Protein AF-A0AAW1BJM2-F1 (afdb_monomer_lite)

Secondary structure (DSSP, 8-state):
-----PPPTTS-EEEEPTT-GGG--TTS--EEEEEETTB-----TTEEEETTEEEESS--GGG-S-EEEEEEEEETTEEEEEEEEE--------------

Sequence (100 aa):
MKYFEKAELSKSKEISCPDIQDFLIPYREPEILWYKECQVTTWRPSILFKKDTLVIREVTEDDIGNYTCELNGHTLYGWFYGRNKVNGLGVPQIEARIPF

Foldseek 3Di:
DDDDPADDAFAKDKFFFPPCPVVDDVPDQWDKDKDFPNHRDDDDPCWDDDRRIIMNRGDDPVQDGKMKIWTWDADPVGTDIDIGITNGRDHDDPPVPDDD

pLDDT: mean 71.21, std 18.39, range [24.98, 90.69]

Radius of gyration: 15.98 Å; chains: 1; bounding box: 30×24×60 Å

Organism: Crotalus adamanteus (NCBI:txid8729)

InterPro domains:
  IPR007110 Immunoglobulin-like domain [PS50835] (1-72)
  IPR013783 Immunoglobulin-like fold [G3DSA:2.60.40.10] (1-78)
  IPR015621 Interleukin-1 receptor family [PTHR11890] (8-72)
  IPR036179 Immunoglobulin-like domain superfamily [SSF48726] (12-71)

Structure (mmCIF, N/CA/C/O backbone):
data_AF-A0AAW1BJM2-F1
#
_entry.id   AF-A0AAW1BJM2-F1
#
loop_
_atom_site.group_PDB
_atom_site.id
_atom_site.type_symbol
_atom_site.label_atom_id
_atom_site.label_alt_id
_atom_site.label_comp_id
_atom_site.label_asym_id
_atom_site.label_entity_id
_atom_site.label_seq_id
_atom_site.pdbx_PDB_ins_code
_atom_site.Cartn_x
_atom_site.Cartn_y
_atom_site.Cartn_z
_atom_site.occupancy
_atom_site.B_iso_or_equiv
_atom_site.auth_seq_id
_atom_site.auth_comp_id
_atom_site.auth_asym_id
_atom_site.auth_atom_id
_atom_site.pdbx_PDB_model_num
ATOM 1 N N . MET A 1 1 ? 17.380 7.758 15.356 1.00 36.28 1 MET A N 1
ATOM 2 C CA . MET A 1 1 ? 15.990 8.068 15.751 1.00 36.28 1 MET A CA 1
ATOM 3 C C . MET A 1 1 ? 15.124 7.943 14.505 1.00 36.28 1 MET A C 1
ATOM 5 O O . MET A 1 1 ? 15.218 8.801 13.641 1.00 36.28 1 MET A O 1
ATOM 9 N N . LYS A 1 2 ? 14.395 6.832 14.332 1.00 38.66 2 LYS A N 1
ATOM 10 C CA . LYS A 1 2 ? 13.459 6.674 13.206 1.00 38.66 2 LYS A CA 1
ATOM 11 C C . LYS A 1 2 ? 12.121 7.265 13.646 1.00 38.66 2 LYS A C 1
ATOM 13 O O . LYS A 1 2 ? 11.490 6.722 14.548 1.00 38.66 2 LYS A O 1
ATOM 18 N N . TYR A 1 3 ? 11.757 8.410 13.077 1.00 38.84 3 TYR A N 1
ATOM 19 C CA . TYR A 1 3 ? 10.443 9.014 13.269 1.00 38.84 3 TYR A CA 1
ATOM 20 C C . TYR A 1 3 ? 9.399 8.068 12.667 1.00 38.84 3 TYR A C 1
ATOM 22 O O . TYR A 1 3 ? 9.335 7.906 11.453 1.00 38.84 3 TYR A O 1
ATOM 30 N N . PHE A 1 4 ? 8.623 7.398 13.516 1.00 41.25 4 PHE A N 1
ATOM 31 C CA . PHE A 1 4 ? 7.417 6.713 13.070 1.00 41.25 4 PHE A CA 1
ATOM 32 C C . PHE A 1 4 ? 6.357 7.781 12.821 1.00 41.25 4 PHE A C 1
ATOM 34 O O . PHE A 1 4 ? 5.903 8.456 13.746 1.00 41.25 4 PHE A O 1
ATOM 41 N N . GLU A 1 5 ? 6.010 7.963 11.556 1.00 46.84 5 GLU A N 1
ATOM 42 C CA . GLU A 1 5 ? 4.984 8.894 11.115 1.00 46.84 5 GLU A CA 1
ATOM 43 C C . GLU A 1 5 ? 3.606 8.311 11.477 1.00 46.84 5 GLU A C 1
ATOM 45 O O . GLU A 1 5 ? 3.023 7.527 10.725 1.00 46.84 5 GLU A O 1
ATOM 50 N N . LYS A 1 6 ? 3.130 8.625 12.689 1.00 51.72 6 LYS A N 1
ATOM 51 C CA . LYS A 1 6 ? 1.841 8.166 13.230 1.00 51.72 6 LYS A CA 1
ATOM 52 C C . LYS A 1 6 ? 0.707 8.643 12.319 1.00 51.72 6 LYS A C 1
ATOM 54 O O . LYS A 1 6 ? 0.645 9.829 12.005 1.00 51.72 6 LYS A O 1
ATOM 59 N N . ALA A 1 7 ? -0.183 7.749 11.898 1.00 49.12 7 ALA A N 1
ATOM 60 C CA . ALA A 1 7 ? -1.405 8.172 11.222 1.00 49.12 7 ALA A CA 1
ATOM 61 C C . ALA A 1 7 ? -2.486 8.513 12.242 1.00 49.12 7 ALA A C 1
ATOM 63 O O . ALA A 1 7 ? -2.687 7.794 13.219 1.00 49.12 7 ALA A O 1
ATOM 64 N N . GLU A 1 8 ? -3.174 9.620 12.001 1.00 55.59 8 GLU A N 1
ATOM 65 C CA . GLU A 1 8 ? -4.350 10.022 12.761 1.00 55.59 8 GLU A CA 1
ATOM 66 C C . GLU A 1 8 ? -5.580 9.327 12.164 1.00 55.59 8 GLU A C 1
ATOM 68 O O . GLU A 1 8 ? -5.747 9.298 10.940 1.00 55.59 8 GLU A O 1
ATOM 73 N N . LEU A 1 9 ? -6.445 8.766 13.016 1.00 57.56 9 LEU A N 1
ATOM 74 C CA . LEU A 1 9 ? -7.741 8.244 12.578 1.00 57.56 9 LEU A CA 1
ATOM 75 C C . LEU A 1 9 ? -8.532 9.349 11.862 1.00 57.56 9 LEU A C 1
ATOM 77 O O . LEU A 1 9 ? -8.449 10.520 12.233 1.00 57.56 9 LEU A O 1
ATOM 81 N N . SER A 1 10 ? -9.311 8.974 10.844 1.00 58.25 10 SER A N 1
ATOM 82 C CA . SER A 1 10 ? -10.107 9.900 10.022 1.00 58.25 10 SER A CA 1
ATOM 83 C C . SER A 1 10 ? -9.302 10.892 9.159 1.00 58.25 10 SER A C 1
ATOM 85 O O . SER A 1 10 ? -9.901 11.770 8.535 1.00 58.25 10 SER A O 1
ATOM 87 N N . LYS A 1 11 ? -7.971 10.756 9.064 1.00 70.19 11 LYS A N 1
ATOM 88 C CA . LYS A 1 11 ? -7.163 11.417 8.025 1.00 70.19 11 LYS A CA 1
ATOM 89 C C . LYS A 1 11 ? -6.827 10.452 6.896 1.00 70.19 11 LYS A C 1
ATOM 91 O O . LYS A 1 11 ? -6.869 9.233 7.064 1.00 70.19 11 LYS A O 1
ATOM 9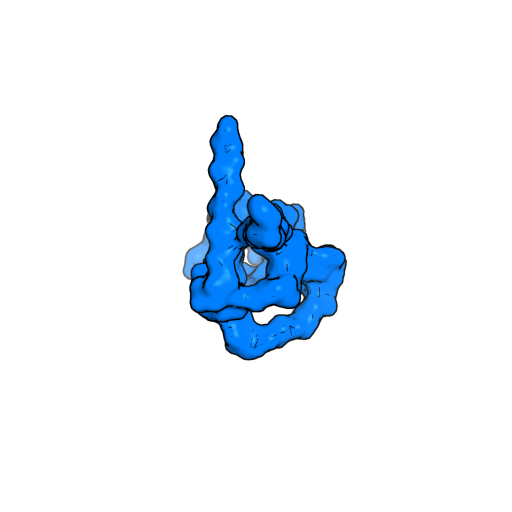6 N N . SER A 1 12 ? -6.467 11.015 5.747 1.00 75.44 12 SER A N 1
ATOM 97 C CA . SER A 1 12 ? -5.904 10.243 4.650 1.00 75.44 12 SER A CA 1
ATOM 98 C C . SER A 1 12 ? -4.463 9.850 4.958 1.00 75.44 12 SER A C 1
ATOM 100 O O . SER A 1 12 ? -3.677 10.696 5.390 1.00 75.44 12 SER A O 1
ATOM 102 N N . LYS A 1 13 ? -4.091 8.601 4.679 1.00 82.06 13 LYS A N 1
ATOM 103 C CA . LYS A 1 13 ? -2.700 8.145 4.707 1.00 82.06 13 LYS A CA 1
ATOM 104 C C . LYS A 1 13 ? -2.285 7.611 3.349 1.00 82.06 13 LYS A C 1
ATOM 106 O O . LYS A 1 13 ? -3.029 6.883 2.701 1.00 82.06 13 LYS A O 1
ATOM 111 N N . GLU A 1 14 ? -1.061 7.933 2.969 1.00 84.56 14 GLU A N 1
ATOM 112 C CA . GLU A 1 14 ? -0.393 7.394 1.795 1.00 84.56 14 GLU A CA 1
ATOM 113 C C . GLU A 1 14 ? 0.742 6.471 2.261 1.00 84.56 14 GLU A C 1
ATOM 115 O O . GLU A 1 14 ? 1.532 6.830 3.136 1.00 84.56 14 GLU A O 1
ATOM 120 N N . ILE A 1 15 ? 0.772 5.247 1.735 1.00 85.88 15 ILE A N 1
ATOM 121 C CA . ILE A 1 15 ? 1.760 4.209 2.030 1.00 85.88 15 ILE A CA 1
ATOM 122 C C . ILE A 1 15 ? 2.495 3.908 0.725 1.00 85.88 15 ILE A C 1
ATOM 124 O O . ILE A 1 15 ? 1.952 3.242 -0.154 1.00 85.88 15 ILE A O 1
ATOM 128 N N . SER A 1 16 ? 3.720 4.404 0.585 1.00 85.19 16 SER A N 1
ATOM 129 C CA . SER A 1 16 ? 4.549 4.166 -0.602 1.00 85.19 16 SER A CA 1
ATOM 130 C C . SER A 1 16 ? 5.394 2.906 -0.436 1.00 85.19 16 SER A C 1
ATOM 132 O O . SER A 1 16 ? 5.906 2.626 0.651 1.00 85.19 16 SER A O 1
ATOM 134 N N . CYS A 1 17 ? 5.544 2.135 -1.510 1.00 84.50 17 CYS A N 1
ATOM 135 C CA . CYS A 1 17 ? 6.408 0.963 -1.525 1.00 84.50 17 CYS A CA 1
ATOM 136 C C . CYS A 1 17 ? 7.886 1.405 -1.590 1.00 84.50 17 CYS A C 1
ATOM 138 O O . CYS A 1 17 ? 8.276 2.071 -2.553 1.00 84.50 17 CYS A O 1
ATOM 140 N N . PRO A 1 18 ? 8.717 1.093 -0.579 1.00 82.00 18 PRO A N 1
ATOM 141 C CA . PRO A 1 18 ? 10.111 1.524 -0.556 1.00 82.00 18 PRO A CA 1
ATOM 142 C C . PRO A 1 18 ? 10.959 0.723 -1.552 1.00 82.00 18 PRO A C 1
ATOM 144 O O . PRO A 1 18 ? 10.593 -0.387 -1.936 1.00 82.00 18 PRO A O 1
ATOM 147 N N . ASP A 1 19 ? 12.099 1.294 -1.950 1.00 77.06 19 ASP A N 1
ATOM 148 C CA . ASP A 1 19 ? 13.145 0.624 -2.742 1.00 77.06 19 ASP A CA 1
ATOM 149 C C . ASP A 1 19 ? 12.685 0.070 -4.105 1.00 77.06 19 ASP A C 1
ATOM 151 O O . ASP A 1 19 ? 13.257 -0.890 -4.620 1.00 77.06 19 ASP A O 1
ATOM 155 N N . ILE A 1 20 ? 11.656 0.679 -4.712 1.00 75.94 20 ILE A N 1
ATOM 156 C CA . ILE A 1 20 ? 11.191 0.282 -6.051 1.00 75.94 20 ILE A CA 1
ATOM 157 C C . ILE A 1 20 ? 11.502 1.273 -7.177 1.00 75.94 20 ILE A C 1
ATOM 159 O O . ILE A 1 20 ? 11.227 0.968 -8.334 1.00 75.94 20 ILE A O 1
ATOM 163 N N . GLN A 1 21 ? 12.055 2.447 -6.864 1.00 75.00 21 GLN A N 1
ATOM 164 C CA . GLN A 1 21 ? 12.242 3.543 -7.827 1.00 75.00 21 GLN A CA 1
ATOM 165 C C . GLN A 1 21 ? 13.092 3.126 -9.037 1.00 75.00 21 GLN A C 1
ATOM 167 O O . GLN A 1 21 ? 12.753 3.473 -10.165 1.00 75.00 21 GLN A O 1
ATOM 172 N N . ASP A 1 22 ? 14.124 2.307 -8.821 1.00 71.50 22 ASP A N 1
ATOM 173 C CA . ASP A 1 22 ? 14.997 1.778 -9.877 1.00 71.50 22 ASP A CA 1
ATOM 174 C C . ASP A 1 22 ? 14.302 0.779 -10.819 1.00 71.50 22 ASP A C 1
ATOM 176 O O . ASP A 1 22 ? 14.790 0.505 -11.916 1.00 71.50 22 ASP A O 1
ATOM 180 N N . PHE A 1 23 ? 13.149 0.242 -10.414 1.00 69.94 23 PHE A N 1
ATOM 181 C CA . PHE A 1 23 ? 12.363 -0.722 -11.188 1.00 69.94 23 PHE A CA 1
ATOM 182 C C . PHE A 1 23 ? 11.157 -0.081 -11.890 1.00 69.94 23 PHE A C 1
ATOM 184 O O . PHE A 1 23 ? 10.480 -0.741 -12.683 1.00 69.94 23 PHE A O 1
ATOM 191 N N . LEU A 1 24 ? 10.873 1.198 -11.620 1.00 73.62 24 LEU A N 1
ATOM 192 C CA . LEU A 1 24 ? 9.774 1.924 -12.250 1.00 73.62 24 LEU A CA 1
ATOM 193 C C . LEU A 1 24 ? 10.160 2.344 -13.671 1.00 73.62 24 LEU A C 1
ATOM 195 O O . LEU A 1 24 ? 11.032 3.183 -13.889 1.00 73.62 24 LEU A O 1
ATOM 199 N N . ILE A 1 25 ? 9.464 1.787 -14.662 1.00 73.75 25 ILE A N 1
ATOM 200 C CA . ILE A 1 25 ? 9.655 2.145 -16.070 1.00 73.75 25 ILE A CA 1
ATOM 201 C C . ILE A 1 25 ? 8.673 3.278 -16.416 1.00 73.75 25 ILE A C 1
ATOM 203 O O . ILE A 1 25 ? 7.468 3.083 -16.292 1.00 73.75 25 ILE A O 1
ATOM 207 N N . PRO A 1 26 ? 9.122 4.443 -16.918 1.00 71.31 26 PRO A N 1
ATOM 208 C CA . PRO A 1 26 ? 8.256 5.614 -17.121 1.00 71.31 26 PRO A CA 1
ATOM 209 C C . PRO A 1 26 ? 7.092 5.391 -18.101 1.00 71.31 26 PRO A C 1
ATOM 211 O O . PRO A 1 26 ? 6.088 6.094 -18.026 1.00 71.31 26 PRO A O 1
ATOM 214 N N . TYR A 1 27 ? 7.210 4.409 -18.998 1.00 73.88 27 TYR A N 1
ATOM 215 C CA . TYR A 1 27 ? 6.208 4.085 -20.020 1.00 73.88 27 TYR A CA 1
ATOM 216 C C . TYR A 1 27 ? 5.383 2.829 -19.709 1.00 73.88 27 TYR A C 1
ATOM 218 O O . TYR A 1 27 ? 4.612 2.385 -20.557 1.00 73.88 27 TYR A O 1
ATOM 226 N N . ARG A 1 28 ? 5.553 2.224 -18.528 1.00 74.00 28 ARG A N 1
ATOM 227 C CA . ARG A 1 28 ? 4.799 1.038 -18.114 1.00 74.00 28 ARG A CA 1
ATOM 228 C C . ARG A 1 28 ? 4.322 1.207 -16.679 1.00 74.00 28 ARG A C 1
ATOM 230 O O . ARG A 1 28 ? 5.106 1.498 -15.783 1.00 74.00 28 ARG A O 1
ATOM 237 N N . GLU A 1 29 ? 3.036 0.980 -16.466 1.00 73.44 29 GLU A N 1
ATOM 238 C CA . GLU A 1 29 ? 2.481 0.938 -15.119 1.00 73.44 29 GLU A CA 1
ATOM 239 C C . GLU A 1 29 ? 3.008 -0.309 -14.388 1.00 73.44 29 GLU A C 1
ATOM 241 O O . GLU A 1 29 ? 2.952 -1.407 -14.951 1.00 73.44 29 GLU A O 1
ATOM 246 N N . PRO A 1 30 ? 3.578 -0.161 -13.180 1.00 73.00 30 PRO A N 1
ATOM 247 C CA . PRO A 1 30 ? 4.091 -1.291 -12.420 1.00 73.00 30 PRO A CA 1
ATOM 248 C C . PRO A 1 30 ? 2.935 -2.148 -11.890 1.00 73.00 30 PRO A C 1
ATOM 250 O O . PRO A 1 30 ? 1.954 -1.624 -11.360 1.00 73.00 30 PRO A O 1
ATOM 253 N N . GLU A 1 31 ? 3.064 -3.471 -11.982 1.00 82.62 31 GLU A N 1
ATOM 254 C CA . GLU A 1 31 ? 2.102 -4.398 -11.385 1.00 82.62 31 GLU A CA 1
ATOM 255 C C . GLU A 1 31 ? 2.470 -4.608 -9.912 1.00 82.62 31 GLU A C 1
ATOM 257 O O . GLU A 1 31 ? 3.311 -5.445 -9.570 1.00 82.62 31 GLU A O 1
ATOM 262 N N . ILE A 1 32 ? 1.872 -3.790 -9.038 1.00 85.56 32 ILE A N 1
ATOM 263 C CA . ILE A 1 32 ? 2.100 -3.851 -7.590 1.00 85.56 32 ILE A CA 1
ATOM 264 C C . ILE A 1 32 ? 0.904 -4.489 -6.898 1.00 85.56 32 ILE A C 1
ATOM 266 O O . ILE A 1 32 ? -0.213 -3.972 -6.932 1.00 85.56 32 ILE A O 1
ATOM 270 N N . LEU A 1 33 ? 1.167 -5.596 -6.215 1.00 87.81 33 LEU A N 1
ATOM 271 C CA . LEU A 1 33 ? 0.217 -6.292 -5.365 1.00 87.81 33 LEU A CA 1
ATOM 272 C C . LEU A 1 33 ? 0.453 -5.899 -3.910 1.00 87.81 33 LEU A C 1
ATOM 274 O O . LEU A 1 33 ? 1.562 -6.002 -3.388 1.00 87.81 33 LEU A O 1
ATOM 278 N N . TRP A 1 34 ? -0.610 -5.464 -3.244 1.00 87.38 34 TRP A N 1
ATOM 279 C CA . TRP A 1 34 ? -0.579 -5.122 -1.828 1.00 87.38 34 TRP A CA 1
ATOM 280 C C . TRP A 1 34 ? -1.235 -6.211 -0.990 1.00 87.38 34 TRP A C 1
ATOM 282 O O . TRP A 1 34 ? -2.315 -6.708 -1.316 1.00 87.38 34 TRP A O 1
ATOM 292 N N . TYR A 1 35 ? -0.600 -6.513 0.135 1.00 87.44 35 TYR A N 1
ATOM 293 C CA . TYR A 1 35 ? -1.036 -7.488 1.122 1.00 87.44 35 TYR A CA 1
ATOM 294 C C . TYR A 1 35 ? -1.110 -6.819 2.492 1.00 87.44 35 TYR A C 1
ATOM 296 O O . TYR A 1 35 ? -0.259 -5.991 2.833 1.00 87.44 35 TYR A O 1
ATOM 304 N N . LYS A 1 36 ? -2.089 -7.217 3.301 1.00 85.56 36 LYS A N 1
ATOM 305 C CA . LYS A 1 36 ? -2.228 -6.808 4.703 1.00 85.56 36 LYS A CA 1
ATOM 306 C C . LYS A 1 36 ? -2.012 -8.039 5.572 1.00 85.56 36 LYS A C 1
ATOM 308 O O . LYS A 1 36 ? -2.564 -9.093 5.276 1.00 85.56 36 LYS A O 1
ATOM 313 N N . GLU A 1 37 ? -1.167 -7.934 6.596 1.00 85.19 37 GLU A N 1
ATOM 314 C CA . GLU A 1 37 ? -0.804 -9.067 7.466 1.00 85.19 37 GLU A CA 1
ATOM 315 C C . GLU A 1 37 ? -0.321 -10.297 6.665 1.00 85.19 37 GLU A C 1
ATOM 317 O O . GLU A 1 37 ? -0.616 -11.445 6.992 1.00 85.19 37 GLU A O 1
ATOM 322 N N . CYS A 1 38 ? 0.412 -10.044 5.571 1.00 81.38 38 CYS A N 1
ATOM 323 C CA . CYS A 1 38 ? 0.893 -11.056 4.622 1.00 81.38 38 CYS A CA 1
ATOM 324 C C . CYS A 1 38 ? -0.213 -11.888 3.937 1.00 81.38 38 CYS A C 1
ATOM 326 O O . CYS A 1 38 ? 0.080 -12.951 3.389 1.00 81.38 38 CYS A O 1
ATOM 328 N N . GLN A 1 39 ? -1.461 -11.413 3.930 1.00 84.44 39 GLN A N 1
ATOM 329 C CA . GLN A 1 39 ? -2.597 -12.069 3.283 1.00 84.44 39 GLN A CA 1
ATOM 330 C C . GLN A 1 39 ? -3.200 -11.198 2.177 1.00 84.44 39 GLN A C 1
ATOM 332 O O . GLN A 1 39 ? -3.137 -9.965 2.215 1.00 84.44 39 GLN A O 1
ATOM 337 N N . VAL A 1 40 ? -3.788 -11.858 1.172 1.00 84.50 40 VAL A N 1
ATOM 338 C CA . VAL A 1 40 ? -4.576 -11.188 0.130 1.00 84.50 40 VAL A CA 1
ATOM 339 C C . VAL A 1 40 ? -5.903 -10.777 0.752 1.00 84.50 40 VAL A C 1
ATOM 341 O O . VAL A 1 40 ? -6.778 -11.607 0.993 1.00 84.50 40 VAL A O 1
ATOM 344 N N . THR A 1 41 ? -6.038 -9.491 1.039 1.00 83.19 41 THR A N 1
ATOM 345 C CA . THR A 1 41 ? -7.251 -8.908 1.612 1.00 83.19 41 THR A CA 1
ATOM 346 C C . THR A 1 41 ? -8.111 -8.259 0.540 1.00 83.19 41 THR A C 1
ATOM 348 O O . THR A 1 41 ? -7.606 -7.664 -0.411 1.00 83.19 41 THR A O 1
ATOM 351 N N . THR A 1 42 ? -9.431 -8.337 0.709 1.00 87.25 42 THR A N 1
ATOM 352 C CA . THR A 1 42 ? -10.361 -7.576 -0.132 1.00 87.25 42 THR A CA 1
ATOM 353 C C . THR A 1 42 ? -10.343 -6.119 0.315 1.00 87.25 42 THR A C 1
ATOM 355 O O . THR A 1 42 ? -10.772 -5.793 1.420 1.00 87.25 42 THR A O 1
ATOM 358 N N . TRP A 1 43 ? -9.817 -5.246 -0.539 1.00 88.19 43 TRP A N 1
ATOM 359 C CA . TRP A 1 43 ? -9.707 -3.818 -0.267 1.00 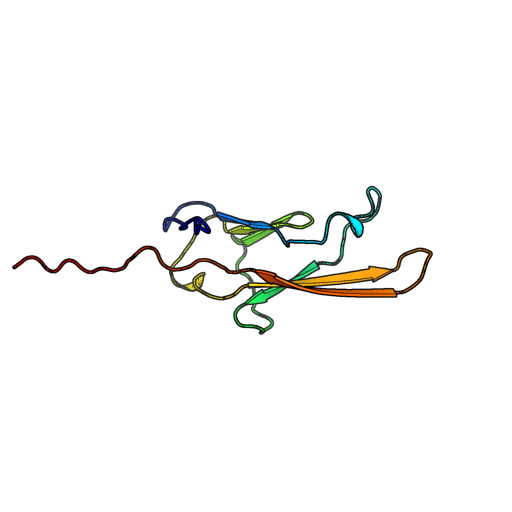88.19 43 TRP A CA 1
ATOM 360 C C . TRP A 1 43 ? -11.058 -3.118 -0.444 1.00 88.19 43 TRP A C 1
ATOM 362 O O . TRP A 1 43 ? -11.781 -3.364 -1.410 1.00 88.19 43 TRP A O 1
ATOM 372 N N . ARG A 1 44 ? -11.402 -2.221 0.484 1.00 88.50 44 ARG A N 1
ATOM 373 C CA . ARG A 1 44 ? -12.606 -1.384 0.377 1.00 88.50 44 ARG A CA 1
ATOM 374 C C . ARG A 1 44 ? -12.416 -0.275 -0.674 1.00 88.50 44 ARG A C 1
ATOM 376 O O . ARG A 1 44 ? -11.288 0.169 -0.878 1.00 88.50 44 ARG A O 1
ATOM 383 N N . PRO A 1 45 ? -13.492 0.261 -1.278 1.00 87.88 45 PRO A N 1
ATOM 384 C CA . PRO A 1 45 ? -13.394 1.255 -2.356 1.00 87.88 45 PRO A CA 1
ATOM 385 C C . PRO A 1 45 ? -12.807 2.616 -1.940 1.00 87.88 45 PRO A C 1
ATOM 387 O O . PRO A 1 45 ? -12.433 3.409 -2.801 1.00 87.88 45 PRO A O 1
ATOM 390 N N . SER A 1 46 ? -12.716 2.919 -0.640 1.00 85.62 46 SER A N 1
ATOM 391 C CA . SER A 1 46 ? -12.028 4.121 -0.144 1.00 85.62 46 SER A CA 1
ATOM 392 C C . SER A 1 46 ? -10.500 3.986 -0.097 1.00 85.62 46 SER A C 1
ATOM 394 O O . SER A 1 46 ? -9.816 4.984 0.146 1.00 85.62 46 SER A O 1
ATOM 396 N N . ILE A 1 47 ? -9.965 2.791 -0.368 1.00 89.00 47 ILE A N 1
ATOM 397 C CA . ILE A 1 47 ? -8.537 2.552 -0.575 1.00 89.00 47 ILE A CA 1
ATOM 398 C C . ILE A 1 47 ? -8.252 2.614 -2.075 1.00 89.00 47 ILE A C 1
ATOM 400 O O . ILE A 1 47 ? -8.879 1.918 -2.871 1.00 89.00 47 ILE A O 1
ATOM 404 N N . LEU A 1 48 ? -7.307 3.467 -2.460 1.00 90.69 48 LEU A N 1
ATOM 405 C CA . LEU A 1 48 ? -6.899 3.667 -3.845 1.00 90.69 48 LEU A CA 1
ATOM 406 C C . LEU A 1 48 ? -5.459 3.217 -4.050 1.00 90.69 48 LEU A C 1
ATOM 408 O O . LEU A 1 48 ? -4.600 3.467 -3.211 1.00 90.69 48 LEU A O 1
ATOM 412 N N . PHE A 1 49 ? -5.180 2.647 -5.215 1.00 88.94 49 PHE A N 1
ATOM 413 C CA . PHE A 1 49 ? -3.830 2.294 -5.638 1.00 88.94 49 PHE A CA 1
ATOM 414 C C . PHE A 1 49 ? -3.368 3.294 -6.694 1.00 88.94 49 PHE A C 1
ATOM 416 O O . PHE A 1 49 ? -4.019 3.463 -7.725 1.00 88.94 49 PHE A O 1
ATOM 423 N N . LYS A 1 50 ? -2.270 4.000 -6.423 1.00 85.81 50 LYS A N 1
ATOM 424 C CA . LYS A 1 50 ? -1.671 4.986 -7.327 1.00 85.81 50 LYS A CA 1
ATOM 425 C C . LYS A 1 50 ? -0.217 4.626 -7.580 1.00 85.81 50 LYS A C 1
ATOM 427 O O . LYS A 1 50 ? 0.616 4.914 -6.728 1.00 85.81 50 LYS A O 1
ATOM 432 N N . LYS A 1 51 ? 0.096 4.074 -8.757 1.00 83.44 51 LYS A N 1
ATOM 433 C CA . LYS A 1 51 ? 1.457 3.635 -9.120 1.00 83.44 51 LYS A CA 1
ATOM 434 C C . LYS A 1 51 ? 2.066 2.787 -7.993 1.00 83.44 51 LYS A C 1
ATOM 436 O O . LYS A 1 51 ? 1.640 1.661 -7.796 1.00 83.44 51 LYS A O 1
ATOM 441 N N . ASP A 1 52 ? 2.995 3.360 -7.235 1.00 84.88 52 ASP A N 1
ATOM 442 C CA . ASP A 1 52 ? 3.754 2.772 -6.132 1.00 84.88 52 ASP A CA 1
ATOM 443 C C . ASP A 1 52 ? 3.170 3.002 -4.729 1.00 84.88 52 ASP A C 1
ATOM 445 O O . ASP A 1 52 ? 3.748 2.557 -3.737 1.00 84.88 52 ASP A O 1
ATOM 449 N N . THR A 1 53 ? 2.037 3.695 -4.630 1.00 86.31 53 THR A N 1
ATOM 450 C CA . THR A 1 53 ? 1.476 4.177 -3.367 1.00 86.31 53 THR A CA 1
ATOM 451 C C . THR A 1 53 ? 0.048 3.676 -3.144 1.00 86.31 53 THR A C 1
ATOM 453 O O . THR A 1 53 ? -0.825 3.797 -4.006 1.00 86.31 53 THR A O 1
ATOM 456 N N . LEU A 1 54 ? -0.207 3.137 -1.953 1.00 88.31 54 LEU A N 1
ATOM 457 C CA . LEU A 1 54 ? -1.530 2.789 -1.442 1.00 88.31 54 LEU A CA 1
ATOM 458 C C . LEU A 1 54 ? -2.077 3.974 -0.638 1.00 88.31 54 LEU A C 1
ATOM 460 O O . LEU A 1 54 ? -1.480 4.405 0.344 1.00 88.31 54 LEU A O 1
ATOM 464 N N . VAL A 1 55 ? -3.220 4.510 -1.055 1.00 89.38 55 VAL A N 1
ATOM 465 C CA . VAL A 1 55 ? -3.865 5.681 -0.454 1.00 89.38 55 VAL A CA 1
ATOM 466 C C . VAL A 1 55 ? -5.116 5.248 0.297 1.00 89.38 55 VAL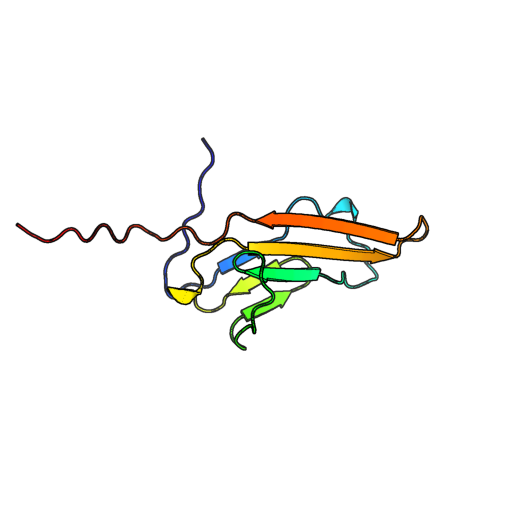 A C 1
ATOM 468 O O . VAL A 1 55 ? -6.119 4.871 -0.304 1.00 89.38 55 VAL A O 1
ATOM 471 N N . ILE A 1 56 ? -5.081 5.358 1.617 1.00 88.75 56 ILE A N 1
ATOM 472 C CA . ILE A 1 56 ? -6.217 5.148 2.508 1.00 88.75 56 ILE A CA 1
ATOM 473 C C . ILE A 1 56 ? -6.861 6.513 2.730 1.00 88.75 56 ILE A C 1
ATOM 475 O O . ILE A 1 56 ? -6.297 7.339 3.440 1.00 88.75 56 ILE A O 1
ATOM 479 N N . ARG A 1 57 ? -8.011 6.794 2.102 1.00 86.00 57 ARG A N 1
ATOM 480 C CA . ARG A 1 57 ? -8.664 8.116 2.221 1.00 86.00 57 ARG A CA 1
ATOM 481 C C . ARG A 1 57 ? -9.115 8.435 3.644 1.00 86.00 57 ARG A C 1
ATOM 483 O O . ARG A 1 57 ? -9.005 9.576 4.073 1.00 86.00 57 ARG A O 1
ATOM 490 N N . GLU A 1 58 ? -9.600 7.420 4.346 1.00 82.75 58 GLU A N 1
ATOM 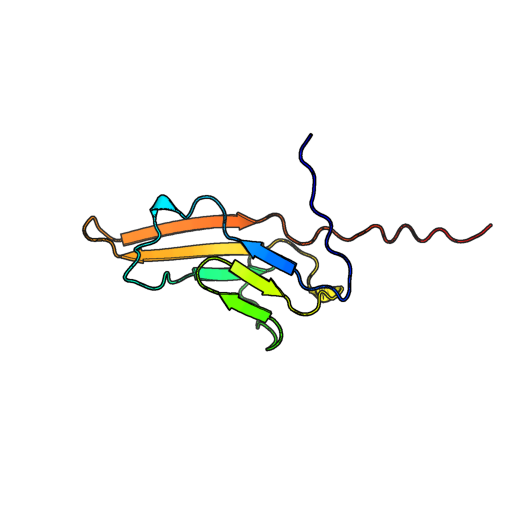491 C CA . GLU A 1 58 ? -10.094 7.520 5.715 1.00 82.75 58 GLU A CA 1
ATOM 492 C C . GLU A 1 58 ? -9.526 6.347 6.503 1.00 82.75 58 GLU A C 1
ATOM 494 O O . GLU A 1 58 ? -9.934 5.199 6.297 1.00 82.75 58 GLU A O 1
ATOM 499 N N . VAL A 1 59 ? -8.533 6.639 7.345 1.00 81.62 59 VAL A N 1
ATOM 500 C CA . VAL A 1 59 ? -7.905 5.650 8.221 1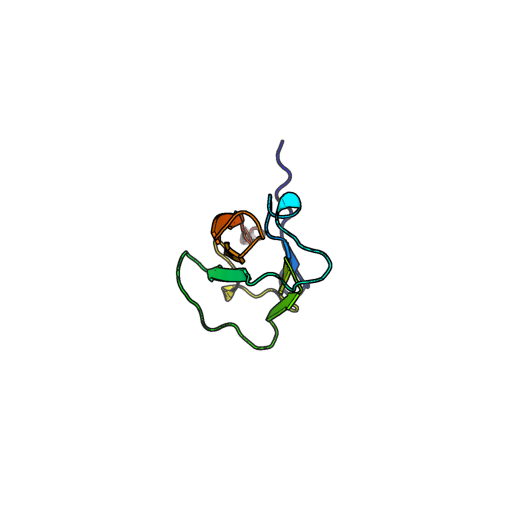.00 81.62 59 VAL A CA 1
ATOM 501 C C . VAL A 1 59 ? -8.871 5.253 9.333 1.00 81.62 59 VAL A C 1
ATOM 503 O O . VAL A 1 59 ? -9.346 6.098 10.095 1.00 81.62 59 VAL A O 1
ATOM 506 N N . THR A 1 60 ? -9.114 3.951 9.429 1.00 80.81 60 THR A N 1
ATOM 507 C CA . THR A 1 60 ? -9.946 3.287 10.436 1.00 80.81 60 THR A CA 1
ATOM 508 C C . THR A 1 60 ? -9.098 2.361 11.306 1.00 80.81 60 THR A C 1
ATOM 510 O O . THR A 1 60 ? -7.956 2.050 10.969 1.00 80.81 60 THR A O 1
ATOM 513 N N . GLU A 1 61 ? -9.654 1.883 12.419 1.00 76.12 61 GLU A N 1
ATOM 514 C CA . GLU A 1 61 ? -8.981 0.897 13.278 1.00 76.12 61 GLU A CA 1
ATOM 515 C C . GLU A 1 61 ? -8.716 -0.429 12.552 1.00 76.12 61 GLU A C 1
ATOM 517 O O . GLU A 1 61 ? -7.725 -1.095 12.837 1.00 76.12 61 GLU A O 1
ATOM 522 N N . ASP A 1 62 ? -9.538 -0.790 11.560 1.00 79.12 62 ASP A N 1
ATOM 523 C CA . ASP A 1 62 ? -9.263 -1.972 10.743 1.00 79.12 62 ASP A CA 1
ATOM 524 C C . ASP A 1 62 ? -7.964 -1.808 9.945 1.00 79.12 62 ASP A C 1
ATOM 526 O O . ASP A 1 62 ? -7.249 -2.779 9.751 1.00 79.12 62 ASP A O 1
ATOM 530 N N . ASP A 1 63 ? -7.585 -0.596 9.535 1.00 80.81 63 ASP A N 1
ATOM 531 C CA . ASP A 1 63 ? -6.377 -0.371 8.728 1.00 80.81 63 ASP A CA 1
ATOM 532 C C . ASP A 1 63 ? -5.066 -0.570 9.495 1.00 80.81 63 ASP A C 1
ATOM 534 O O . ASP A 1 63 ? -3.984 -0.493 8.904 1.00 80.81 63 ASP A O 1
ATOM 538 N N . ILE A 1 64 ? -5.137 -0.821 10.800 1.00 81.25 64 ILE A N 1
ATOM 539 C CA . ILE A 1 64 ? -3.975 -1.128 11.622 1.00 81.25 64 ILE A CA 1
ATOM 540 C C . ILE A 1 64 ? -3.407 -2.479 11.185 1.00 81.25 64 ILE A C 1
ATOM 542 O O . ILE A 1 64 ? -4.112 -3.483 11.081 1.00 81.25 64 ILE A O 1
ATOM 546 N N . GLY A 1 65 ? -2.101 -2.507 10.940 1.00 81.69 65 GLY A N 1
ATOM 547 C CA . GLY A 1 65 ? -1.401 -3.730 10.575 1.00 81.69 65 GLY A CA 1
ATOM 548 C C . GLY A 1 65 ? -0.144 -3.479 9.759 1.00 81.69 65 GLY A C 1
ATOM 549 O O . GLY A 1 65 ? 0.276 -2.345 9.516 1.00 81.69 65 GLY A O 1
ATOM 550 N N . ASN A 1 66 ? 0.468 -4.574 9.335 1.00 84.31 66 ASN A N 1
ATOM 551 C CA . ASN A 1 66 ? 1.631 -4.601 8.471 1.00 84.31 66 ASN A CA 1
ATOM 552 C C . ASN A 1 66 ? 1.187 -4.699 7.019 1.00 84.31 66 ASN A C 1
ATOM 554 O O . ASN A 1 66 ? 0.433 -5.598 6.644 1.00 84.31 66 ASN A O 1
ATOM 558 N N . TYR A 1 67 ? 1.729 -3.818 6.190 1.00 86.25 67 TYR A N 1
ATOM 559 C CA . TYR A 1 67 ? 1.462 -3.814 4.763 1.00 86.25 67 TYR A CA 1
ATOM 560 C C . TYR A 1 67 ? 2.683 -4.371 4.049 1.00 86.25 67 TYR A C 1
ATOM 562 O O . TYR A 1 67 ? 3.825 -4.126 4.433 1.00 86.25 67 TYR A O 1
ATOM 570 N N . THR A 1 68 ? 2.459 -5.171 3.024 1.00 87.19 68 THR A N 1
ATOM 571 C CA . THR A 1 68 ? 3.529 -5.686 2.172 1.00 87.19 68 THR A CA 1
ATOM 572 C C . THR A 1 68 ? 3.176 -5.338 0.744 1.00 87.19 68 THR A C 1
ATOM 574 O O . THR A 1 68 ? 2.064 -5.623 0.308 1.00 87.19 68 THR A O 1
ATOM 577 N N . CYS A 1 69 ? 4.107 -4.714 0.036 1.00 87.56 69 CYS A N 1
ATOM 578 C CA . CYS A 1 69 ? 3.998 -4.516 -1.398 1.00 87.56 69 CYS A CA 1
ATOM 579 C C . CYS A 1 69 ? 4.874 -5.544 -2.108 1.00 87.56 69 CYS A C 1
ATOM 581 O O . CYS A 1 69 ? 6.000 -5.837 -1.700 1.00 87.56 69 CYS A O 1
ATOM 583 N N . GLU A 1 70 ? 4.339 -6.099 -3.178 1.00 84.69 70 GLU A N 1
ATOM 584 C CA . GLU A 1 70 ? 5.028 -7.002 -4.077 1.00 84.69 70 GLU A CA 1
ATOM 585 C C . GLU A 1 70 ? 4.981 -6.398 -5.466 1.00 84.69 70 GLU A C 1
ATOM 587 O O . GLU A 1 70 ? 3.916 -6.045 -5.961 1.00 84.69 70 GLU A O 1
ATOM 592 N N . LEU A 1 71 ? 6.147 -6.250 -6.066 1.00 84.00 71 LEU A N 1
ATOM 593 C CA . LEU A 1 71 ? 6.320 -5.724 -7.397 1.00 84.00 71 LEU A CA 1
ATOM 594 C C . LEU A 1 71 ? 6.708 -6.879 -8.308 1.00 84.00 71 LEU A C 1
ATOM 596 O O . LEU A 1 71 ? 7.770 -7.486 -8.141 1.00 84.00 71 LEU A O 1
ATOM 600 N N . ASN A 1 72 ? 5.852 -7.130 -9.288 1.00 76.19 72 ASN A N 1
ATOM 601 C CA . ASN A 1 72 ? 6.096 -8.103 -10.334 1.00 76.19 72 ASN A CA 1
ATOM 602 C C . ASN A 1 72 ? 6.227 -7.356 -11.656 1.00 76.19 72 ASN A C 1
ATOM 604 O O . ASN A 1 72 ? 5.494 -6.407 -11.935 1.00 76.19 72 ASN A O 1
ATOM 608 N N . GLY A 1 73 ? 7.185 -7.757 -12.481 1.00 73.69 73 GLY A N 1
ATOM 609 C CA . GLY A 1 73 ? 7.315 -7.145 -13.788 1.00 73.69 73 GLY A CA 1
ATOM 610 C C . GLY A 1 73 ? 8.290 -7.854 -14.702 1.00 73.69 73 GLY A C 1
ATOM 611 O O . GLY A 1 73 ? 9.072 -8.722 -14.311 1.00 73.69 73 GLY A O 1
ATOM 612 N N . HIS A 1 74 ? 8.236 -7.446 -15.963 1.00 70.00 74 HIS A N 1
ATOM 613 C CA . HIS A 1 74 ? 9.136 -7.917 -17.001 1.00 70.00 74 HIS A CA 1
ATOM 614 C C . HIS A 1 74 ? 9.933 -6.731 -17.544 1.00 70.00 74 HIS A C 1
ATOM 616 O O . HIS A 1 74 ? 9.351 -5.751 -18.010 1.00 70.00 74 HIS A O 1
ATOM 622 N N . THR A 1 75 ? 11.256 -6.800 -17.480 1.00 68.81 75 THR A N 1
ATOM 623 C CA . THR A 1 75 ? 12.143 -5.835 -18.142 1.00 68.81 75 THR A CA 1
ATOM 624 C C . THR A 1 75 ? 12.761 -6.465 -19.387 1.00 68.81 75 THR A C 1
ATOM 626 O O . THR A 1 75 ? 12.633 -7.664 -19.625 1.00 68.81 75 THR A O 1
ATOM 629 N N . LEU A 1 76 ? 13.486 -5.667 -20.171 1.00 71.19 76 LEU A N 1
ATOM 630 C CA . LEU A 1 76 ? 14.290 -6.169 -21.292 1.00 71.19 76 LEU A CA 1
ATOM 631 C C . LEU A 1 76 ? 15.401 -7.141 -20.849 1.00 71.19 76 LEU A C 1
ATOM 633 O O . LEU A 1 76 ? 15.901 -7.901 -21.671 1.00 71.19 76 LEU A O 1
ATOM 637 N N . TYR A 1 77 ? 15.763 -7.133 -19.564 1.00 67.81 77 TYR A N 1
ATOM 638 C CA . TYR A 1 77 ? 16.779 -8.006 -18.977 1.00 67.81 77 TYR A CA 1
ATOM 639 C C . TYR A 1 77 ? 16.189 -9.272 -18.331 1.00 67.81 77 TYR A C 1
ATOM 641 O O . TYR A 1 77 ? 16.937 -10.082 -17.789 1.00 67.81 77 TYR A O 1
ATOM 649 N N . GLY A 1 78 ? 14.864 -9.460 -18.396 1.00 75.50 78 GLY A N 1
ATOM 650 C CA . GLY A 1 78 ? 14.156 -10.613 -17.839 1.00 75.50 78 GLY A CA 1
ATOM 651 C C . GLY A 1 78 ? 13.089 -10.249 -16.802 1.00 75.50 78 GLY A C 1
ATOM 652 O O . GLY A 1 78 ? 12.746 -9.078 -16.600 1.00 75.50 78 GLY A O 1
ATOM 653 N N . TRP A 1 79 ? 12.536 -11.282 -16.164 1.00 73.25 79 TRP A N 1
ATOM 654 C CA . TRP A 1 79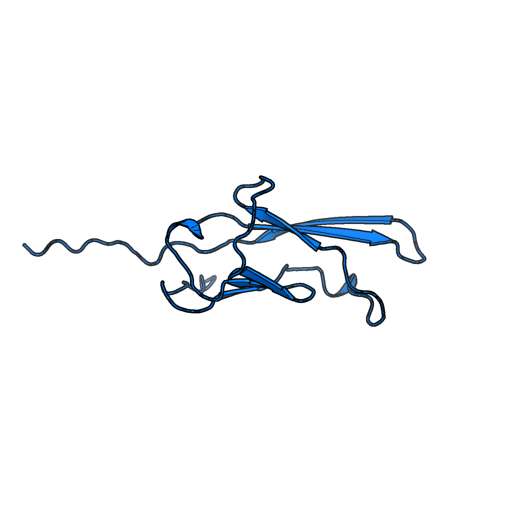 ? 11.515 -11.174 -15.117 1.00 73.25 79 TRP A CA 1
ATOM 655 C C . TRP A 1 79 ? 12.146 -10.781 -13.785 1.00 73.25 79 TRP A C 1
ATOM 657 O O . TRP A 1 79 ? 13.205 -11.295 -13.427 1.00 73.25 79 TRP A O 1
ATOM 667 N N . PHE A 1 80 ? 11.478 -9.906 -13.038 1.00 73.88 80 PHE A N 1
ATOM 668 C CA . PHE A 1 80 ? 11.882 -9.542 -11.686 1.00 73.88 80 PHE A CA 1
ATOM 669 C C . PHE A 1 80 ? 10.718 -9.699 -10.710 1.00 73.88 80 PHE A C 1
ATOM 671 O O . PHE A 1 80 ? 9.550 -9.527 -11.064 1.00 73.88 80 PHE A O 1
ATOM 678 N N . TYR A 1 81 ? 11.080 -10.047 -9.478 1.00 69.75 81 TYR A N 1
ATOM 679 C CA . TYR A 1 81 ? 10.179 -10.242 -8.353 1.00 69.75 81 TYR A CA 1
ATOM 680 C C . TYR A 1 81 ? 10.783 -9.523 -7.148 1.00 69.75 81 TYR A C 1
ATOM 682 O O . TYR A 1 81 ? 11.896 -9.849 -6.725 1.00 69.75 81 TYR A O 1
ATOM 690 N N . GLY A 1 82 ? 10.071 -8.533 -6.617 1.00 73.94 82 GLY A N 1
ATOM 691 C CA . GLY A 1 82 ? 10.473 -7.788 -5.428 1.00 73.94 82 GLY A CA 1
ATOM 692 C C . GLY A 1 82 ? 9.360 -7.804 -4.393 1.00 73.94 82 GLY A C 1
ATOM 693 O O . GLY A 1 82 ? 8.212 -7.537 -4.724 1.00 73.94 82 GLY A O 1
ATOM 694 N N . ARG A 1 83 ? 9.676 -8.091 -3.128 1.00 76.62 83 ARG A N 1
ATOM 695 C CA . ARG A 1 83 ? 8.706 -8.025 -2.028 1.00 76.62 83 ARG A CA 1
ATOM 696 C C . ARG A 1 83 ? 9.280 -7.184 -0.899 1.00 76.62 83 ARG A C 1
ATOM 698 O O . ARG A 1 83 ? 10.265 -7.576 -0.279 1.00 76.62 83 ARG A O 1
ATOM 705 N N . ASN A 1 84 ? 8.635 -6.057 -0.621 1.00 75.50 84 ASN A N 1
ATOM 706 C CA . ASN A 1 84 ? 9.060 -5.105 0.394 1.00 75.50 84 ASN A CA 1
ATOM 707 C C . ASN A 1 84 ? 8.028 -5.032 1.520 1.00 75.50 84 ASN A C 1
ATOM 709 O O . ASN A 1 84 ? 6.829 -4.835 1.301 1.00 75.50 84 ASN A O 1
ATOM 713 N N . LYS A 1 85 ? 8.508 -5.192 2.756 1.00 75.62 85 LYS A N 1
ATOM 714 C CA . LYS A 1 85 ? 7.684 -4.987 3.945 1.00 75.62 85 LYS A CA 1
ATOM 715 C C . LYS A 1 85 ? 7.609 -3.495 4.237 1.00 75.62 85 LYS A C 1
ATOM 717 O O . LYS A 1 85 ? 8.635 -2.843 4.417 1.00 75.62 85 LYS A O 1
ATOM 722 N N . VAL A 1 86 ? 6.392 -2.985 4.352 1.00 73.56 86 VAL A N 1
ATOM 723 C CA . VAL A 1 86 ? 6.125 -1.606 4.739 1.00 73.56 86 VAL A CA 1
ATOM 724 C C . VAL A 1 86 ? 5.605 -1.618 6.170 1.00 73.56 86 VAL A C 1
ATOM 726 O O . VAL A 1 86 ? 4.600 -2.259 6.486 1.00 73.56 86 VAL A O 1
ATOM 729 N N . ASN A 1 87 ? 6.317 -0.940 7.072 1.00 62.34 87 ASN A N 1
ATOM 730 C CA . ASN A 1 87 ? 5.809 -0.726 8.424 1.00 62.34 87 ASN A CA 1
ATOM 731 C C . ASN A 1 87 ? 4.559 0.146 8.296 1.00 62.34 87 ASN A C 1
ATOM 733 O O . ASN A 1 87 ? 4.658 1.329 7.977 1.00 62.34 87 ASN A O 1
ATOM 737 N N . GLY A 1 88 ? 3.400 -0.485 8.451 1.00 56.50 88 GLY A N 1
ATOM 738 C CA . GLY A 1 88 ? 2.110 0.149 8.258 1.00 56.50 88 GLY A CA 1
ATOM 739 C C . GLY A 1 88 ? 1.724 1.081 9.394 1.00 56.50 88 GLY A C 1
ATOM 740 O O . GLY A 1 88 ? 2.555 1.573 10.160 1.00 56.50 88 GLY A O 1
ATOM 741 N N . LEU A 1 89 ? 0.419 1.313 9.488 1.00 57.94 89 LEU A N 1
ATOM 742 C CA . LEU A 1 89 ? -0.186 2.179 10.485 1.00 57.94 89 LEU A CA 1
ATOM 743 C C . LEU A 1 89 ? -0.029 1.579 11.883 1.00 57.94 89 LEU A C 1
ATOM 745 O O . LEU A 1 89 ? -0.847 0.784 12.337 1.00 57.94 89 LEU A O 1
ATOM 749 N N . GLY A 1 90 ? 1.043 1.966 12.574 1.00 43.97 90 GLY A N 1
ATOM 750 C CA . GLY A 1 90 ? 1.125 1.842 14.020 1.00 43.97 90 GLY A CA 1
ATOM 751 C C . GLY A 1 90 ? 0.077 2.757 14.645 1.00 43.97 90 GLY A C 1
ATOM 752 O O . GLY A 1 90 ? 0.075 3.961 14.380 1.00 43.97 90 GLY A O 1
ATOM 753 N N . VAL A 1 91 ? -0.810 2.163 15.440 1.00 33.94 91 VAL A N 1
ATOM 754 C CA . VAL A 1 91 ? -1.842 2.832 16.240 1.00 33.94 91 VAL A CA 1
ATOM 755 C C . VAL A 1 91 ? -1.295 4.137 16.841 1.00 33.94 91 VAL A C 1
ATOM 757 O O . VAL A 1 91 ? -0.241 4.099 17.491 1.00 33.94 91 VAL A O 1
ATOM 760 N N . PRO A 1 92 ? -1.967 5.297 16.706 1.00 36.72 92 PRO A N 1
ATOM 761 C CA . PRO A 1 92 ? -1.795 6.329 17.715 1.00 36.72 92 PRO A CA 1
ATOM 762 C C . PRO A 1 92 ? -2.236 5.711 19.046 1.00 36.72 92 PRO A C 1
ATOM 764 O O . PRO A 1 92 ? -3.247 5.019 19.092 1.00 36.72 92 PRO A O 1
ATOM 767 N N . GLN A 1 93 ? -1.448 5.906 20.104 1.00 31.30 93 GLN A N 1
ATOM 768 C CA . GLN A 1 93 ? -1.798 5.558 21.482 1.00 31.30 93 GLN A CA 1
ATOM 769 C C . GLN A 1 93 ? -3.315 5.658 21.722 1.00 31.30 93 GLN A C 1
ATOM 771 O O . GLN A 1 93 ? -3.832 6.752 21.931 1.00 31.30 93 GLN A O 1
ATOM 776 N N . ILE A 1 94 ? -3.998 4.517 21.830 1.00 29.45 94 ILE A N 1
ATOM 777 C CA . ILE A 1 94 ? -5.047 4.390 22.836 1.00 29.45 94 ILE A CA 1
ATOM 778 C C . ILE A 1 94 ? -4.297 4.169 24.154 1.00 29.45 94 ILE A C 1
ATOM 780 O O . ILE A 1 94 ? -4.362 3.112 24.770 1.00 29.45 94 ILE A O 1
ATOM 784 N N . GLU A 1 95 ? -3.527 5.169 24.589 1.00 25.84 95 GLU A N 1
ATOM 785 C CA . GLU A 1 95 ? -3.443 5.385 26.022 1.00 25.84 95 GLU A CA 1
ATOM 786 C C . GLU A 1 95 ? -4.779 6.006 26.378 1.00 25.84 95 GLU A C 1
ATOM 788 O O . GLU A 1 95 ? -4.981 7.218 26.315 1.00 25.84 95 GLU A O 1
ATOM 793 N N . ALA A 1 96 ? -5.725 5.121 26.684 1.00 24.98 96 ALA A N 1
ATOM 794 C CA . ALA A 1 96 ? -6.851 5.460 27.515 1.00 24.98 96 ALA A CA 1
ATOM 795 C C . ALA A 1 96 ? -6.272 6.026 28.815 1.00 24.98 96 ALA A C 1
ATOM 797 O O . ALA A 1 96 ? -5.953 5.296 29.751 1.00 24.98 96 ALA A O 1
ATOM 798 N N . ARG A 1 97 ? -6.096 7.346 28.870 1.00 25.03 97 ARG A N 1
ATOM 799 C CA . ARG A 1 97 ? -5.937 8.036 30.138 1.00 25.03 97 ARG A CA 1
ATOM 800 C C . ARG A 1 97 ? -7.325 8.067 30.763 1.00 25.03 97 ARG A C 1
ATOM 802 O O . ARG A 1 97 ? -8.101 8.990 30.540 1.00 25.03 97 ARG A O 1
ATOM 809 N N . ILE A 1 98 ? -7.657 6.988 31.468 1.00 28.41 98 ILE A N 1
ATOM 810 C CA . ILE A 1 98 ? -8.777 6.957 32.407 1.00 28.41 98 ILE A CA 1
ATOM 811 C C . ILE A 1 98 ? -8.497 8.070 33.430 1.00 28.41 98 ILE A C 1
ATOM 813 O O . ILE A 1 98 ? -7.398 8.084 33.993 1.00 28.41 98 ILE A O 1
ATOM 817 N N . PRO A 1 99 ? -9.412 9.028 33.648 1.00 32.19 99 PRO A N 1
ATOM 818 C CA . PRO A 1 99 ? -9.241 10.005 34.708 1.00 32.19 99 PRO A CA 1
ATOM 819 C C . PRO A 1 99 ? -9.428 9.299 36.058 1.00 32.19 99 PRO A C 1
ATOM 821 O O . PRO A 1 99 ? -10.470 8.691 36.296 1.00 32.19 99 PRO A O 1
ATOM 824 N N . PHE A 1 100 ? -8.422 9.395 36.925 1.00 39.00 100 PHE A N 1
ATOM 825 C CA . PHE A 1 100 ? -8.565 9.284 38.375 1.00 39.00 100 PHE A CA 1
ATOM 826 C C . PHE A 1 100 ? -7.904 10.509 38.999 1.00 39.00 100 PHE A C 1
ATOM 828 O O . PHE A 1 100 ? -6.793 10.864 38.535 1.00 39.00 100 PHE A O 1
#